Protein AF-A0A1B0DCY2-F1 (afdb_monomer_lite)

pLDDT: mean 71.68, std 19.91, range [39.03, 94.12]

Sequence (73 aa):
MSLPVYTQRLLVLLFGTFRVIASNAERADTGMTSEALGVSVAPSFFHSCVSDGKTARMEDVLRFKLVDLIESR

Organism: Phlebotomus papatasi (NCBI:txid29031)

Radius of gyration: 15.18 Å; chains: 1; bounding box: 41×24×38 Å

Secondary structure (DSSP, 8-state):
-PPPHHHHHHHHHHHHHHHHHHHHTTTTT----HHHHHHHHHHHHHHHHTTTT----HHHHHHHHHHHHHTT-

Structure (mmCIF, N/CA/C/O backbone):
data_AF-A0A1B0DCY2-F1
#
_entry.id   AF-A0A1B0DCY2-F1
#
loop_
_atom_site.group_PDB
_atom_site.id
_atom_site.type_symbol
_atom_site.label_atom_id
_atom_site.label_alt_id
_atom_site.label_comp_id
_atom_site.label_asym_id
_atom_site.label_entity_id
_atom_site.label_seq_id
_atom_site.pdbx_PDB_ins_code
_atom_site.Cartn_x
_atom_site.Cartn_y
_atom_site.Cartn_z
_atom_site.occupancy
_atom_site.B_iso_or_equiv
_atom_site.auth_seq_id
_atom_site.auth_comp_id
_atom_site.auth_asym_id
_atom_site.auth_atom_id
_atom_site.pdbx_PDB_model_num
ATOM 1 N N . MET A 1 1 ? -9.525 -7.925 20.412 1.00 48.44 1 MET A N 1
ATOM 2 C CA . MET A 1 1 ? -10.677 -7.304 19.726 1.00 48.44 1 MET A CA 1
ATOM 3 C C . MET A 1 1 ? -10.594 -7.667 18.251 1.00 48.44 1 MET A C 1
ATOM 5 O O . MET A 1 1 ? -9.546 -7.444 17.662 1.00 48.44 1 MET A O 1
ATOM 9 N N . SER A 1 2 ? -11.621 -8.308 17.683 1.00 65.44 2 SER A N 1
ATOM 10 C CA . SER A 1 2 ? -11.657 -8.632 16.246 1.00 65.44 2 SER A CA 1
ATOM 11 C C . SER A 1 2 ? -12.021 -7.381 15.444 1.00 65.44 2 SER A C 1
ATOM 13 O O . SER A 1 2 ? -12.892 -6.628 15.876 1.00 65.44 2 SER A O 1
ATOM 15 N N . LEU A 1 3 ? -11.383 -7.163 14.289 1.00 70.19 3 LEU A N 1
ATOM 16 C CA . LEU A 1 3 ? -11.765 -6.079 13.375 1.00 70.19 3 LEU A CA 1
ATOM 17 C C . LEU A 1 3 ? -13.241 -6.224 12.946 1.00 70.19 3 LEU A C 1
ATOM 19 O O . LEU A 1 3 ? -13.698 -7.355 12.753 1.00 70.19 3 LEU A O 1
ATOM 23 N N . PRO A 1 4 ? -13.976 -5.118 12.728 1.00 83.44 4 PRO A N 1
ATOM 24 C CA . PRO A 1 4 ? -15.327 -5.173 12.180 1.00 83.44 4 PRO A CA 1
ATOM 25 C C . PRO A 1 4 ? -15.377 -5.991 10.881 1.00 83.44 4 PRO A C 1
ATOM 27 O O . PRO A 1 4 ? -14.479 -5.900 10.041 1.00 83.44 4 PRO A O 1
ATOM 30 N N . VAL A 1 5 ? -16.449 -6.769 10.692 1.00 84.31 5 VAL A N 1
ATOM 31 C CA . VAL A 1 5 ? -16.605 -7.707 9.558 1.00 84.31 5 VAL A CA 1
ATOM 32 C C . VAL A 1 5 ? -16.400 -7.021 8.201 1.00 84.31 5 VAL A C 1
ATOM 34 O O . VAL A 1 5 ? -15.795 -7.592 7.295 1.00 84.31 5 VAL A O 1
ATOM 37 N N . TYR A 1 6 ? -16.865 -5.780 8.055 1.00 84.31 6 TYR A N 1
ATOM 38 C CA . TYR A 1 6 ? -16.693 -5.003 6.826 1.00 84.31 6 TYR A CA 1
ATOM 39 C C . TYR A 1 6 ? -15.232 -4.629 6.569 1.00 84.31 6 TYR A C 1
ATOM 41 O O . TYR A 1 6 ? -14.767 -4.753 5.439 1.00 84.31 6 TYR A O 1
ATOM 49 N N . THR A 1 7 ? -14.487 -4.255 7.612 1.00 82.56 7 THR A N 1
ATOM 50 C CA . THR A 1 7 ? -13.056 -3.949 7.512 1.00 82.56 7 THR A CA 1
ATOM 51 C C . THR A 1 7 ? -12.265 -5.188 7.113 1.00 82.56 7 THR A C 1
ATOM 53 O O . THR A 1 7 ? -11.426 -5.114 6.225 1.00 82.56 7 THR A O 1
ATOM 56 N N . GLN A 1 8 ? -12.572 -6.352 7.693 1.00 81.88 8 GLN A N 1
ATOM 57 C CA . GLN A 1 8 ? -11.927 -7.612 7.307 1.00 81.88 8 GLN A CA 1
ATOM 58 C C . GLN A 1 8 ? -12.173 -7.949 5.832 1.00 81.88 8 GLN A C 1
ATOM 60 O O . GLN A 1 8 ? -11.233 -8.258 5.106 1.00 81.88 8 GLN A O 1
ATOM 65 N N . ARG A 1 9 ? -13.423 -7.840 5.363 1.00 88.69 9 ARG A N 1
ATOM 66 C CA . ARG A 1 9 ? -13.771 -8.081 3.952 1.00 88.69 9 ARG A CA 1
ATOM 67 C C . ARG A 1 9 ? -13.063 -7.105 3.012 1.00 88.69 9 ARG A C 1
ATOM 69 O O . ARG A 1 9 ? -12.550 -7.526 1.980 1.00 88.69 9 ARG A O 1
ATOM 76 N N . LEU A 1 10 ? -13.001 -5.827 3.384 1.00 89.12 10 LEU A N 1
ATOM 77 C CA . LEU A 1 10 ? -12.303 -4.798 2.618 1.00 89.12 10 LEU A CA 1
ATOM 78 C C . LEU A 1 10 ? -10.795 -5.080 2.542 1.00 89.12 10 LEU A C 1
ATOM 80 O O . LEU A 1 10 ? -10.216 -4.999 1.464 1.00 89.12 10 LEU A O 1
ATOM 84 N N . LEU A 1 11 ? -10.172 -5.472 3.659 1.00 87.56 11 LEU A N 1
ATOM 85 C CA . LEU A 1 11 ? -8.760 -5.858 3.702 1.00 87.56 11 LEU A CA 1
ATOM 86 C C . LEU A 1 11 ? -8.481 -7.067 2.810 1.00 87.56 11 LEU A C 1
ATOM 88 O O . LEU A 1 11 ? -7.529 -7.036 2.038 1.00 87.56 11 LEU A O 1
ATOM 92 N N . VAL A 1 12 ? -9.322 -8.105 2.858 1.00 90.81 12 VAL A N 1
ATOM 93 C CA . VAL A 1 12 ? -9.173 -9.281 1.984 1.00 90.81 12 VAL A CA 1
ATOM 94 C C . VAL A 1 12 ? -9.244 -8.883 0.507 1.00 90.81 12 VAL A C 1
ATOM 96 O O . VAL A 1 12 ? -8.429 -9.352 -0.287 1.00 90.81 12 VAL A O 1
ATOM 99 N N . LEU A 1 13 ? -10.165 -7.988 0.136 1.00 92.56 13 LEU A N 1
ATOM 100 C CA . LEU A 1 13 ? -10.264 -7.468 -1.231 1.00 92.56 13 LEU A CA 1
ATOM 101 C C . LEU A 1 13 ? -9.021 -6.662 -1.639 1.00 92.56 13 LEU A C 1
ATOM 103 O O . LEU A 1 13 ? -8.480 -6.878 -2.725 1.00 92.56 13 LEU A O 1
ATOM 107 N N . LEU A 1 14 ? -8.537 -5.769 -0.771 1.00 91.31 14 LEU A N 1
ATOM 108 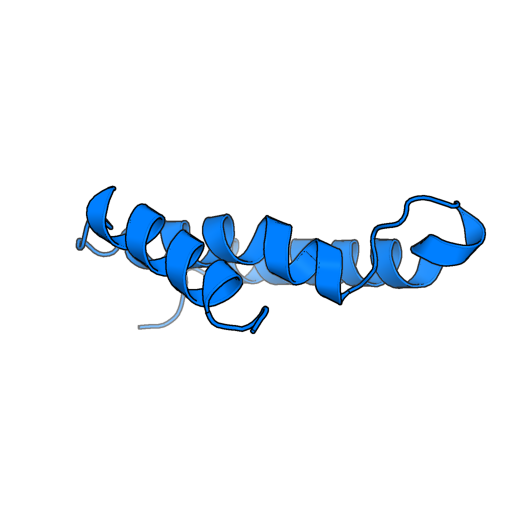C CA . LEU A 1 14 ? -7.338 -4.961 -1.019 1.00 91.31 14 LEU A CA 1
ATOM 109 C C . LEU A 1 14 ? -6.088 -5.830 -1.170 1.00 91.31 14 LEU A C 1
ATOM 111 O O . LEU A 1 14 ? -5.399 -5.719 -2.181 1.00 91.31 14 LEU A O 1
ATOM 115 N N . PHE A 1 15 ? -5.836 -6.756 -0.242 1.00 90.50 15 PHE A N 1
ATOM 116 C CA . PHE A 1 15 ? -4.705 -7.684 -0.341 1.00 90.50 15 PHE A CA 1
ATOM 117 C C . PHE A 1 15 ? -4.793 -8.581 -1.578 1.00 90.50 15 PHE A C 1
ATOM 119 O O . PHE A 1 15 ? -3.780 -8.811 -2.243 1.00 90.50 15 PHE A O 1
ATOM 126 N N . GLY A 1 16 ? -5.995 -9.039 -1.938 1.00 92.44 16 GLY A N 1
ATOM 127 C CA . GLY A 1 16 ? -6.222 -9.760 -3.190 1.00 92.44 16 GLY A CA 1
ATOM 128 C C . GLY A 1 16 ? -5.850 -8.927 -4.420 1.00 92.44 16 GLY A C 1
ATOM 129 O O . GLY A 1 16 ? -5.190 -9.425 -5.329 1.00 92.44 16 GLY A O 1
ATOM 130 N N . THR A 1 17 ? -6.206 -7.642 -4.418 1.00 93.56 17 THR A N 1
ATOM 131 C CA . THR A 1 17 ? -5.929 -6.712 -5.522 1.00 93.56 17 THR A CA 1
ATOM 132 C C . THR A 1 17 ? -4.434 -6.419 -5.644 1.00 93.56 17 THR A C 1
ATOM 134 O O . THR A 1 17 ? -3.873 -6.534 -6.732 1.00 93.56 17 THR A O 1
ATOM 137 N N . PHE A 1 18 ? -3.756 -6.131 -4.531 1.00 93.00 18 PHE A N 1
ATOM 138 C CA . PHE A 1 18 ? -2.308 -5.904 -4.512 1.00 93.00 18 PHE A CA 1
ATOM 139 C C . PHE A 1 18 ? -1.523 -7.108 -5.015 1.00 93.00 18 PHE A C 1
ATOM 141 O O . PHE A 1 18 ? -0.571 -6.943 -5.770 1.00 93.00 18 PHE A O 1
ATOM 148 N N . ARG A 1 19 ? -1.954 -8.325 -4.663 1.00 92.31 19 ARG A N 1
ATOM 149 C CA . ARG A 1 19 ? -1.332 -9.550 -5.169 1.00 92.31 19 ARG A CA 1
ATOM 150 C C . ARG A 1 19 ? -1.418 -9.645 -6.692 1.00 92.31 19 ARG A C 1
ATOM 152 O O . ARG A 1 19 ? -0.441 -10.026 -7.332 1.00 92.31 19 ARG A O 1
ATOM 159 N N . VAL A 1 20 ? -2.570 -9.311 -7.275 1.00 94.12 20 VAL A N 1
ATOM 160 C CA . VAL A 1 20 ? -2.741 -9.306 -8.735 1.00 94.12 20 VAL A CA 1
ATOM 161 C C . VAL A 1 20 ? -1.869 -8.229 -9.374 1.00 94.12 20 VAL A C 1
ATOM 163 O O . VAL A 1 20 ? -1.220 -8.511 -10.377 1.00 94.12 20 VAL A O 1
ATOM 166 N N . ILE A 1 21 ? -1.802 -7.032 -8.787 1.00 92.81 21 ILE A N 1
ATOM 167 C CA . ILE A 1 21 ? -0.947 -5.944 -9.281 1.00 92.81 21 ILE A CA 1
ATOM 168 C C . ILE A 1 21 ? 0.523 -6.377 -9.270 1.00 92.81 21 ILE A C 1
ATOM 170 O O . ILE A 1 21 ? 1.161 -6.349 -10.318 1.00 92.81 21 ILE A O 1
ATOM 174 N N . ALA A 1 22 ? 1.026 -6.878 -8.138 1.00 92.12 22 ALA A N 1
ATOM 175 C CA . ALA A 1 22 ? 2.404 -7.348 -8.010 1.00 92.12 22 ALA A CA 1
ATOM 176 C C . ALA A 1 22 ? 2.733 -8.472 -9.000 1.00 92.12 22 ALA A C 1
ATOM 178 O O . ALA A 1 22 ? 3.775 -8.452 -9.646 1.00 92.12 22 ALA A O 1
ATOM 179 N N . SER A 1 23 ? 1.815 -9.427 -9.182 1.00 93.19 23 SER A N 1
ATOM 180 C CA . SER A 1 23 ? 2.001 -10.533 -10.127 1.00 93.19 23 SER A CA 1
ATOM 181 C C . SER A 1 23 ? 2.009 -10.096 -11.595 1.00 93.19 23 SER A C 1
ATOM 183 O O . SER A 1 23 ? 2.465 -10.858 -12.444 1.00 93.19 23 SER A O 1
ATOM 185 N N . ASN A 1 24 ? 1.473 -8.916 -11.915 1.00 92.50 24 ASN A N 1
ATOM 186 C CA . ASN A 1 24 ? 1.481 -8.358 -13.267 1.00 92.50 24 ASN A CA 1
ATOM 187 C C . ASN A 1 24 ? 2.479 -7.202 -13.416 1.00 92.50 24 ASN A C 1
ATOM 189 O O . ASN A 1 24 ? 2.566 -6.625 -14.499 1.00 92.50 24 ASN A O 1
ATOM 193 N N . ALA A 1 25 ? 3.241 -6.878 -12.368 1.00 90.50 25 ALA A N 1
ATOM 194 C CA . ALA A 1 25 ? 4.074 -5.686 -12.330 1.00 90.50 25 ALA A CA 1
ATOM 195 C C . ALA A 1 25 ? 5.157 -5.688 -13.415 1.00 90.50 25 ALA A C 1
ATOM 197 O O . ALA A 1 25 ? 5.329 -4.667 -14.074 1.00 90.50 25 ALA A O 1
ATOM 198 N N . GLU A 1 26 ? 5.808 -6.835 -13.648 1.00 88.50 26 GLU A N 1
ATOM 199 C CA . GLU A 1 26 ? 6.810 -7.007 -14.712 1.00 88.50 26 GLU A CA 1
ATOM 200 C C . GLU A 1 26 ? 6.191 -6.934 -16.112 1.00 88.50 26 GLU A C 1
ATOM 202 O O . GLU A 1 26 ? 6.733 -6.301 -17.010 1.00 88.50 26 GLU A O 1
ATOM 207 N N . ARG A 1 27 ? 5.021 -7.555 -16.311 1.00 91.12 27 ARG A N 1
ATOM 208 C CA . ARG A 1 27 ? 4.354 -7.593 -17.625 1.00 91.12 27 ARG A CA 1
ATOM 209 C C . ARG A 1 27 ? 3.809 -6.233 -18.049 1.00 91.12 27 ARG A C 1
ATOM 211 O O . ARG A 1 27 ? 3.705 -5.972 -19.242 1.00 91.12 27 ARG A O 1
ATOM 218 N N . ALA A 1 28 ? 3.397 -5.424 -17.080 1.00 90.12 28 ALA A N 1
ATOM 219 C CA . ALA A 1 28 ? 2.809 -4.110 -17.296 1.00 90.12 28 ALA A CA 1
ATOM 220 C C . ALA A 1 28 ? 3.809 -2.959 -17.078 1.00 90.12 28 ALA A C 1
ATOM 222 O O . ALA A 1 28 ? 3.400 -1.805 -17.164 1.00 90.12 28 ALA A O 1
ATOM 223 N N . ASP A 1 29 ? 5.074 -3.271 -16.771 1.00 89.12 29 ASP A N 1
ATOM 224 C CA . ASP A 1 29 ? 6.157 -2.316 -16.490 1.00 89.12 29 ASP A CA 1
A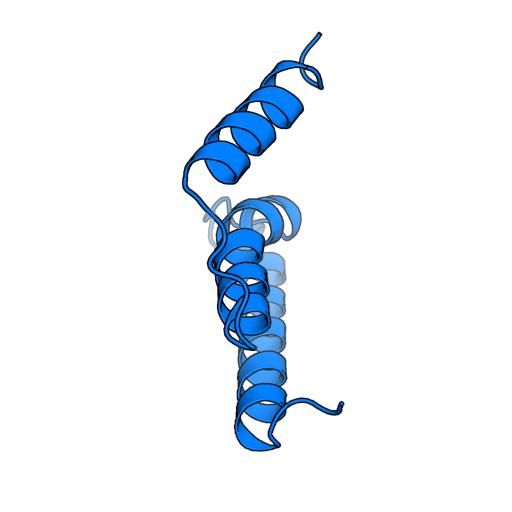TOM 225 C C . ASP A 1 29 ? 5.758 -1.202 -15.500 1.00 89.12 29 ASP A C 1
ATOM 227 O O . ASP A 1 29 ? 6.027 -0.017 -15.675 1.00 89.12 29 ASP A O 1
ATOM 231 N N . THR A 1 30 ? 5.027 -1.586 -14.450 1.00 88.94 30 THR A N 1
ATOM 232 C CA . THR A 1 30 ? 4.467 -0.624 -13.477 1.00 88.94 30 THR A CA 1
ATOM 233 C C . THR A 1 30 ? 5.415 -0.322 -12.320 1.00 88.94 30 THR A C 1
ATOM 235 O O . THR A 1 30 ? 5.153 0.595 -11.546 1.00 88.94 30 THR A O 1
ATOM 238 N N . GLY A 1 31 ? 6.462 -1.135 -12.130 1.00 87.12 31 GLY A N 1
ATOM 239 C CA . GLY A 1 31 ? 7.361 -1.062 -10.970 1.00 87.12 31 GLY A CA 1
ATOM 240 C C . GLY A 1 31 ? 6.705 -1.400 -9.620 1.00 87.12 31 GLY A C 1
ATOM 241 O O . GLY A 1 31 ? 7.360 -1.335 -8.583 1.00 87.12 31 GLY A O 1
ATOM 242 N N . MET A 1 32 ? 5.424 -1.784 -9.606 1.00 89.69 32 MET A N 1
ATOM 243 C CA . MET A 1 32 ? 4.644 -2.055 -8.394 1.00 89.69 32 MET A CA 1
ATOM 244 C C . MET A 1 32 ? 4.876 -3.477 -7.867 1.00 89.69 32 MET A C 1
ATOM 246 O O . MET A 1 32 ? 3.973 -4.314 -7.875 1.00 89.69 32 MET A O 1
ATOM 250 N N . THR A 1 33 ? 6.096 -3.768 -7.416 1.00 90.81 33 THR A N 1
ATOM 251 C CA . THR A 1 33 ? 6.432 -5.049 -6.774 1.00 90.81 33 THR A CA 1
ATOM 252 C C . THR A 1 33 ? 5.748 -5.187 -5.411 1.00 90.81 33 THR A C 1
ATOM 254 O O . THR A 1 33 ? 5.295 -4.208 -4.816 1.00 90.81 33 THR A O 1
ATOM 257 N N . SER A 1 34 ? 5.681 -6.410 -4.878 1.00 87.88 34 SER A N 1
ATOM 258 C CA . SER A 1 34 ? 5.125 -6.664 -3.538 1.00 87.88 34 SER A CA 1
ATOM 259 C C . SER A 1 34 ? 5.789 -5.811 -2.450 1.00 87.88 34 SER A C 1
ATOM 261 O O . SER A 1 34 ? 5.114 -5.369 -1.523 1.00 87.88 34 SER A O 1
ATOM 263 N N . GLU A 1 35 ? 7.092 -5.555 -2.582 1.00 86.06 35 GLU A N 1
ATOM 264 C CA . GLU A 1 35 ? 7.866 -4.707 -1.672 1.00 86.06 35 GLU A CA 1
ATOM 265 C C . GLU A 1 35 ? 7.448 -3.238 -1.797 1.00 86.06 35 GLU A C 1
ATOM 267 O O . GLU A 1 35 ? 7.077 -2.618 -0.801 1.00 86.06 35 GLU A O 1
ATOM 272 N N . ALA A 1 36 ? 7.401 -2.705 -3.024 1.00 88.88 36 ALA A N 1
ATOM 273 C CA . ALA A 1 36 ? 6.991 -1.325 -3.287 1.00 88.88 36 ALA A CA 1
ATOM 274 C C . ALA A 1 36 ? 5.546 -1.048 -2.837 1.00 88.88 36 ALA A C 1
ATOM 276 O O . ALA A 1 36 ? 5.259 -0.008 -2.234 1.00 88.88 36 ALA A O 1
ATOM 277 N N . LEU A 1 37 ? 4.638 -2.000 -3.079 1.00 90.12 37 LEU A N 1
ATOM 278 C CA . LEU A 1 37 ? 3.268 -1.943 -2.578 1.00 90.12 37 LEU A CA 1
ATOM 279 C C . LEU A 1 37 ? 3.252 -1.953 -1.049 1.00 90.12 37 LEU A C 1
ATOM 281 O O . LEU A 1 37 ? 2.611 -1.087 -0.465 1.00 90.12 37 LEU A O 1
ATOM 285 N N . GLY A 1 38 ? 3.983 -2.865 -0.401 1.0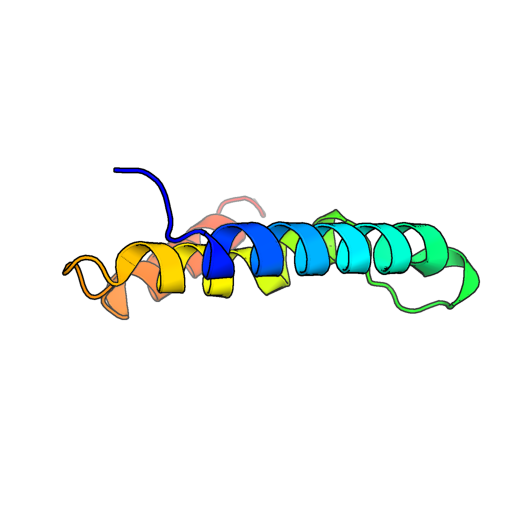0 86.88 38 GLY A N 1
ATOM 286 C CA . GLY A 1 38 ? 4.079 -2.954 1.058 1.00 86.88 38 GLY A CA 1
ATOM 287 C C . GLY A 1 38 ? 4.536 -1.648 1.708 1.00 86.88 38 GLY A C 1
ATOM 288 O O . GLY A 1 38 ? 3.843 -1.143 2.590 1.00 86.88 38 GLY A O 1
ATOM 289 N N . VAL A 1 39 ? 5.635 -1.060 1.223 1.00 88.19 39 VAL A N 1
ATOM 290 C CA . VAL A 1 39 ? 6.171 0.226 1.710 1.00 88.19 39 VAL A CA 1
ATOM 291 C C . VAL A 1 39 ? 5.148 1.352 1.544 1.00 88.19 39 VAL A C 1
ATOM 293 O O . VAL A 1 39 ? 4.962 2.167 2.447 1.00 88.19 39 VAL A O 1
ATOM 296 N N . SER A 1 40 ? 4.439 1.369 0.414 1.00 85.38 40 SER A N 1
ATOM 297 C CA . SER A 1 40 ? 3.490 2.437 0.094 1.00 85.38 40 SER A CA 1
ATOM 298 C C . SER A 1 40 ? 2.187 2.346 0.893 1.00 85.38 40 SER A C 1
ATOM 300 O O . SER A 1 40 ? 1.658 3.368 1.326 1.00 85.38 40 SER A O 1
ATOM 302 N N . VAL A 1 41 ? 1.638 1.142 1.086 1.00 87.12 41 VAL A N 1
ATOM 303 C CA . VAL A 1 41 ? 0.274 0.972 1.621 1.00 87.12 41 VAL A CA 1
ATOM 304 C C . VAL A 1 41 ? 0.236 0.634 3.108 1.00 87.12 41 VAL A C 1
ATOM 306 O O . VAL A 1 41 ? -0.757 0.942 3.772 1.00 87.12 41 VAL A O 1
ATOM 309 N N . ALA A 1 42 ? 1.302 0.041 3.660 1.00 82.56 42 ALA A N 1
ATOM 310 C CA . ALA A 1 42 ? 1.392 -0.286 5.082 1.00 82.56 42 ALA A CA 1
ATOM 311 C C . ALA A 1 42 ? 1.056 0.910 5.997 1.00 82.56 42 ALA A C 1
ATOM 313 O O . ALA A 1 42 ? 0.230 0.726 6.899 1.00 82.56 42 ALA A O 1
ATOM 314 N N . PRO A 1 43 ? 1.567 2.138 5.758 1.00 74.38 43 PRO A N 1
ATOM 315 C CA . PRO A 1 43 ? 1.250 3.290 6.601 1.00 74.38 43 PRO A CA 1
ATOM 316 C C . PRO A 1 43 ? -0.257 3.557 6.696 1.00 74.38 43 PRO A C 1
ATOM 318 O O . PRO A 1 43 ? -0.770 3.820 7.781 1.00 74.38 43 PRO A O 1
ATOM 321 N N . SER A 1 44 ? -0.993 3.425 5.589 1.00 78.31 44 SER A N 1
ATOM 322 C CA . SER A 1 44 ? -2.441 3.656 5.554 1.00 78.31 44 SER A CA 1
ATOM 323 C C . SER A 1 44 ? -3.229 2.591 6.320 1.00 78.31 44 SER A C 1
ATOM 325 O O . SER A 1 44 ? -4.191 2.921 7.017 1.00 78.31 44 SER A O 1
ATOM 327 N N . PHE A 1 45 ? -2.815 1.323 6.241 1.00 72.38 45 PHE A N 1
ATOM 328 C CA . PHE A 1 45 ? -3.476 0.234 6.965 1.00 72.38 45 PHE A CA 1
ATOM 329 C C . PHE A 1 45 ? -3.221 0.301 8.466 1.00 72.38 45 PHE A C 1
ATOM 331 O O . PHE A 1 45 ? -4.165 0.219 9.251 1.00 72.38 45 PHE A O 1
ATOM 338 N N . PHE A 1 46 ? -1.970 0.509 8.879 1.00 68.06 46 PHE A N 1
ATOM 339 C CA . PHE A 1 46 ? -1.629 0.592 10.297 1.00 68.06 46 PHE A CA 1
ATOM 340 C C . PHE A 1 46 ? -2.204 1.852 10.953 1.00 68.06 46 PHE A C 1
ATOM 342 O O . PHE A 1 46 ? -2.661 1.777 12.090 1.00 68.06 46 PHE A O 1
ATOM 349 N N . HIS A 1 47 ? -2.298 2.975 10.235 1.00 55.94 47 HIS A N 1
ATOM 350 C CA . HIS A 1 47 ? -2.923 4.193 10.756 1.00 55.94 47 HIS A CA 1
ATOM 351 C C . HIS A 1 47 ? -4.442 4.041 10.969 1.00 55.94 47 HIS A C 1
ATOM 353 O O . HIS A 1 47 ? -4.978 4.509 11.971 1.00 55.94 47 HIS A O 1
ATOM 359 N N . SER A 1 48 ? -5.145 3.325 10.082 1.00 50.84 48 SER A N 1
ATOM 360 C CA . SER A 1 48 ? -6.579 3.043 10.254 1.00 50.84 48 SER A CA 1
ATOM 361 C C . SER A 1 48 ? -6.853 2.029 11.379 1.00 50.84 48 SER A C 1
ATOM 363 O O . SER A 1 48 ? -7.848 2.156 12.092 1.00 50.84 48 SER A O 1
ATOM 365 N N . CYS A 1 49 ? -5.934 1.088 11.624 1.00 45.56 49 CYS A N 1
ATOM 366 C CA . CYS A 1 49 ? -5.985 0.168 12.771 1.00 45.56 49 CYS A CA 1
ATOM 367 C C . CYS A 1 49 ? -5.721 0.849 14.130 1.00 45.56 49 CYS A C 1
ATOM 369 O O . CYS A 1 49 ? -6.066 0.298 15.171 1.00 45.56 49 CYS A O 1
ATOM 371 N N . VAL A 1 50 ? -5.121 2.041 14.129 1.00 47.53 50 VAL A N 1
ATOM 372 C CA . VAL A 1 50 ? -4.762 2.829 15.323 1.00 47.53 50 VAL A CA 1
ATOM 373 C C . VAL A 1 50 ? -5.877 3.811 15.740 1.00 47.53 50 VAL A C 1
ATOM 375 O O . VAL A 1 50 ? -5.811 4.446 16.794 1.00 47.53 50 VAL A O 1
ATOM 378 N N . SER A 1 51 ? -6.977 3.858 14.979 1.00 45.03 51 SER A N 1
ATOM 379 C CA . SER A 1 51 ? -8.164 4.669 15.286 1.00 45.03 51 SER A CA 1
ATOM 380 C C . SER A 1 51 ? -8.957 4.212 16.527 1.00 45.03 51 SER A C 1
ATOM 382 O O . SER A 1 51 ? -9.966 4.834 16.850 1.00 45.03 51 SER A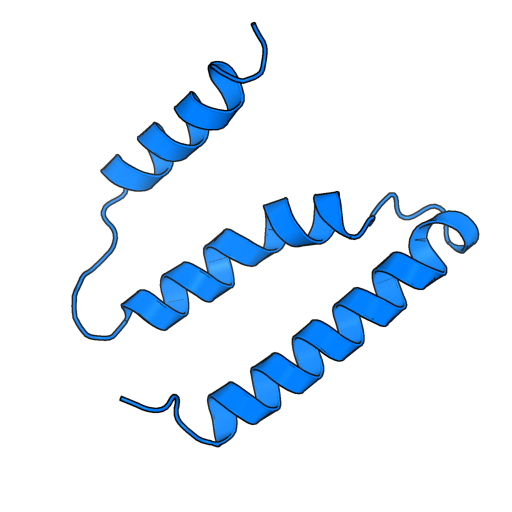 O 1
ATOM 384 N N . ASP A 1 52 ? -8.495 3.199 17.268 1.00 47.09 52 ASP A N 1
ATOM 385 C CA . ASP A 1 52 ? -9.025 2.813 18.589 1.00 47.09 52 ASP A CA 1
ATOM 386 C C . ASP A 1 52 ? -8.433 3.685 19.729 1.00 47.09 52 ASP A C 1
ATOM 388 O O . ASP A 1 52 ? -8.120 3.219 20.823 1.00 47.09 52 ASP A O 1
ATOM 392 N N . GLY A 1 53 ? -8.237 4.985 19.458 1.00 46.94 53 GLY A N 1
ATOM 393 C CA . GLY A 1 53 ? -7.991 6.010 20.481 1.00 46.94 53 GLY A CA 1
ATOM 394 C C . GLY A 1 53 ? -6.542 6.449 20.729 1.00 46.94 53 GLY A C 1
ATOM 395 O O . GLY A 1 53 ? -6.306 7.200 21.674 1.00 46.94 53 GLY A O 1
ATOM 396 N N . LYS A 1 54 ? -5.562 6.056 19.906 1.00 45.97 54 LYS A N 1
ATOM 397 C CA . LYS A 1 54 ? -4.188 6.589 20.000 1.00 45.97 54 LYS A CA 1
ATOM 398 C C . LYS A 1 54 ? -3.785 7.258 18.699 1.00 45.97 54 LYS A C 1
ATOM 400 O O . LYS A 1 54 ? -3.113 6.649 17.892 1.00 45.97 54 LYS A O 1
ATOM 405 N N . THR A 1 55 ? -4.170 8.514 18.500 1.00 45.28 55 THR A N 1
ATOM 406 C CA . THR A 1 55 ? -3.659 9.352 17.405 1.00 45.28 55 THR A CA 1
ATOM 407 C C . THR A 1 55 ? -2.143 9.177 17.266 1.00 45.28 55 THR A C 1
ATOM 409 O O . THR A 1 55 ? -1.401 9.589 18.160 1.00 45.28 55 THR A O 1
ATOM 412 N N . 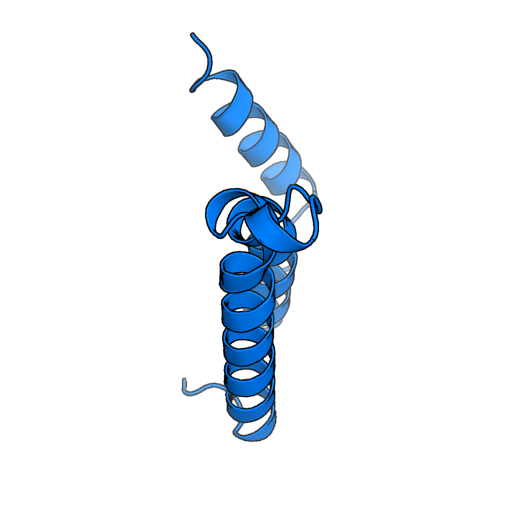ALA A 1 56 ? -1.681 8.558 16.175 1.00 49.41 56 ALA A N 1
ATOM 413 C CA . ALA A 1 56 ? -0.262 8.535 15.845 1.00 49.41 56 ALA A CA 1
ATOM 414 C C . ALA A 1 56 ? 0.141 9.979 15.549 1.00 49.41 56 ALA A C 1
ATOM 416 O O . ALA A 1 56 ? -0.424 10.637 14.671 1.00 49.41 56 ALA A O 1
ATOM 417 N N . ARG A 1 57 ? 1.044 10.520 16.361 1.00 50.28 57 ARG A N 1
ATOM 418 C CA . ARG A 1 57 ? 1.466 11.9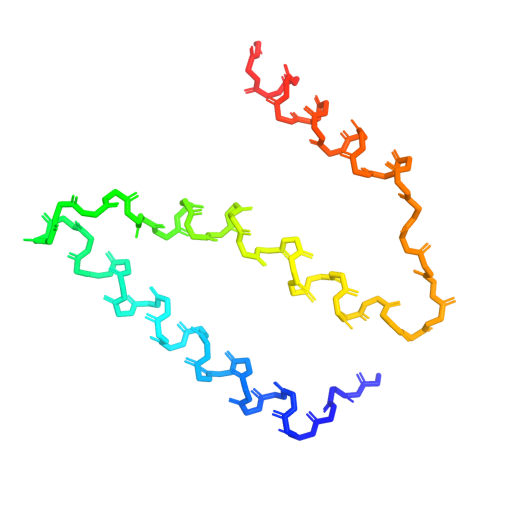08 16.222 1.00 50.28 57 ARG A CA 1
ATOM 419 C C . ARG A 1 57 ? 2.485 11.993 15.081 1.00 50.28 57 ARG A C 1
ATOM 421 O O . ARG A 1 57 ? 3.232 11.052 14.837 1.00 50.28 57 ARG A O 1
ATOM 428 N N . MET A 1 58 ? 2.555 13.138 14.397 1.00 51.47 58 MET A N 1
ATOM 429 C CA . MET A 1 58 ? 3.512 13.399 13.298 1.00 51.47 58 MET A CA 1
ATOM 430 C C . MET A 1 58 ? 4.981 13.081 13.679 1.00 51.47 58 MET A C 1
ATOM 432 O O . MET A 1 58 ? 5.812 12.791 12.822 1.00 51.47 58 MET A O 1
ATOM 436 N N . GLU A 1 59 ? 5.286 13.098 14.978 1.00 52.09 59 GLU A N 1
ATOM 437 C CA . GLU A 1 59 ? 6.569 12.718 15.591 1.00 52.09 59 GLU A CA 1
ATOM 438 C C . GLU A 1 59 ? 6.999 11.282 15.227 1.00 52.09 59 GLU A C 1
ATOM 440 O O . GLU A 1 59 ? 8.182 11.036 14.989 1.00 52.09 59 GLU A O 1
ATOM 445 N N . ASP A 1 60 ? 6.050 10.347 15.120 1.00 52.94 60 ASP A N 1
ATOM 446 C CA . ASP A 1 60 ? 6.327 8.948 14.780 1.00 52.94 60 ASP A CA 1
ATOM 447 C C . ASP A 1 60 ? 6.649 8.788 13.287 1.00 52.94 60 ASP A C 1
ATOM 449 O O . ASP A 1 60 ? 7.530 8.016 12.911 1.00 52.94 60 ASP A O 1
ATOM 453 N N . VAL A 1 61 ? 6.021 9.596 12.428 1.00 52.16 61 VAL A N 1
ATOM 454 C CA . VAL A 1 61 ? 6.258 9.604 10.973 1.00 52.16 61 VAL A CA 1
ATOM 455 C C . VAL A 1 61 ? 7.685 10.062 10.645 1.00 52.16 61 VAL A C 1
ATOM 457 O O . VAL A 1 61 ? 8.340 9.492 9.772 1.00 52.16 61 VAL A O 1
ATOM 460 N N . LEU A 1 62 ? 8.208 11.050 11.383 1.00 51.56 62 LEU A N 1
ATOM 461 C CA . LEU A 1 62 ? 9.593 11.515 11.243 1.00 51.56 62 LEU A CA 1
ATOM 462 C C . LEU A 1 62 ? 10.619 10.464 11.694 1.00 51.56 62 LEU A C 1
ATOM 464 O O . LEU A 1 62 ? 11.692 10.371 11.099 1.00 51.56 62 LEU A O 1
ATOM 468 N N . ARG A 1 63 ? 10.291 9.639 12.699 1.00 50.31 63 ARG A N 1
ATOM 469 C CA . ARG A 1 63 ? 11.146 8.518 13.125 1.00 50.31 63 ARG A CA 1
ATOM 470 C C . ARG A 1 63 ? 11.154 7.372 12.118 1.00 50.31 63 ARG A C 1
ATOM 472 O O . ARG A 1 63 ? 12.222 6.831 11.865 1.00 50.31 63 ARG A O 1
ATOM 479 N N . PHE A 1 64 ? 10.024 7.047 11.488 1.00 49.47 64 PHE A N 1
ATOM 480 C CA . PHE A 1 64 ? 9.994 6.027 10.430 1.00 49.47 64 PHE A CA 1
ATOM 481 C C . PHE A 1 64 ? 10.812 6.433 9.198 1.00 49.47 64 PHE A C 1
ATOM 483 O O . PHE A 1 64 ? 11.513 5.601 8.631 1.00 49.47 64 PHE A O 1
ATOM 490 N N . LYS A 1 65 ? 10.824 7.725 8.847 1.00 46.62 65 LYS A N 1
ATOM 491 C CA . LYS A 1 65 ? 11.683 8.254 7.775 1.00 46.62 65 LYS A CA 1
ATOM 492 C C . LYS A 1 65 ? 13.185 8.145 8.089 1.00 46.62 65 LYS A C 1
ATOM 494 O O . LYS A 1 65 ? 13.995 8.106 7.172 1.00 46.62 65 LYS A O 1
ATOM 499 N N . LEU A 1 66 ? 13.557 8.113 9.374 1.00 42.94 66 LEU A N 1
ATOM 500 C CA . LEU A 1 66 ? 14.938 7.905 9.825 1.00 42.94 66 LEU A CA 1
ATOM 501 C C . LEU A 1 66 ? 15.344 6.427 9.855 1.00 42.94 66 LEU A C 1
ATOM 503 O O . LEU A 1 66 ? 16.526 6.150 9.705 1.00 42.94 66 LEU A O 1
ATOM 507 N N . VAL A 1 67 ? 14.407 5.489 10.021 1.00 44.56 67 VAL A N 1
ATOM 508 C CA . VAL A 1 67 ? 14.714 4.046 9.963 1.00 44.56 67 VAL A CA 1
ATOM 509 C C . VAL A 1 67 ? 15.137 3.644 8.547 1.00 44.56 67 VAL A C 1
ATOM 511 O O . VAL A 1 67 ? 16.163 2.994 8.394 1.00 44.56 67 VAL A O 1
ATOM 514 N N . ASP A 1 68 ? 14.444 4.148 7.522 1.00 46.28 68 ASP A N 1
ATOM 515 C CA . ASP A 1 68 ? 14.834 3.979 6.111 1.00 46.28 68 ASP A CA 1
ATOM 516 C C . ASP A 1 68 ? 16.211 4.615 5.812 1.00 46.28 68 ASP A C 1
ATOM 518 O O . ASP A 1 68 ? 17.033 4.067 5.084 1.00 46.28 68 ASP A O 1
ATOM 522 N N . LEU A 1 69 ? 16.520 5.746 6.464 1.00 46.44 69 LEU A N 1
ATOM 523 C CA . LEU A 1 69 ? 17.805 6.436 6.308 1.00 46.44 69 LEU A CA 1
ATOM 524 C C . LEU A 1 69 ? 18.972 5.760 7.059 1.00 46.44 69 LEU A C 1
ATOM 526 O O . LEU A 1 69 ? 20.128 5.998 6.712 1.00 46.44 69 LEU A O 1
ATOM 530 N N . ILE A 1 70 ? 18.697 4.958 8.096 1.00 43.88 70 ILE A N 1
ATOM 531 C CA . ILE A 1 70 ? 19.711 4.206 8.858 1.00 43.88 70 ILE A CA 1
ATOM 532 C C . ILE A 1 70 ? 19.946 2.810 8.256 1.00 43.88 70 ILE A C 1
ATOM 534 O O . ILE A 1 70 ? 21.059 2.306 8.361 1.00 43.88 70 ILE A O 1
ATOM 538 N N . GLU A 1 71 ? 18.971 2.225 7.553 1.00 42.81 71 GLU A N 1
ATOM 539 C CA . GLU A 1 71 ? 19.134 0.965 6.799 1.00 42.81 71 GLU A CA 1
ATOM 540 C C . GLU A 1 71 ? 19.745 1.172 5.393 1.00 42.81 71 GLU A C 1
ATOM 542 O O . GLU A 1 71 ? 19.853 0.248 4.594 1.00 42.81 71 GLU A O 1
ATOM 547 N N . SER A 1 72 ? 20.203 2.393 5.096 1.00 41.16 72 SER A N 1
ATOM 548 C CA . SER A 1 72 ? 21.025 2.733 3.930 1.00 41.16 72 SER A CA 1
ATOM 549 C C . SER A 1 72 ? 22.396 3.277 4.366 1.00 41.16 72 SER A C 1
ATOM 551 O O . SER A 1 72 ? 22.858 4.309 3.860 1.00 41.16 72 SER A O 1
ATOM 553 N N . ARG A 1 73 ? 23.058 2.609 5.321 1.00 39.03 73 ARG A N 1
ATOM 554 C CA . ARG A 1 73 ? 24.488 2.807 5.600 1.00 39.03 73 ARG A CA 1
ATOM 555 C C . ARG A 1 73 ? 25.209 1.523 5.980 1.00 39.03 73 ARG A C 1
ATOM 557 O O . ARG A 1 73 ? 24.656 0.755 6.792 1.00 39.03 73 ARG A O 1
#

Foldseek 3Di:
DDDPPVVVVVVVVVVVVLVVCQVCCVVVVVPSHPVNVCVVCVVVVVQVVCVPPDRPDVVVVVVVVVVVVVVVD

InterPro domains:
  IPR000198 Rho GTPase-activating protein domain [PS50238] (1-73)
  IPR008936 Rho GTPase activation protein [G3DSA:1.10.555.10] (1-71)
  IPR008936 Rho GTPase activation protein [SSF48350] (2-67)